Protein AF-A0A4P8HQY8-F1 (afdb_monomer_lite)

pLDDT: mean 82.95, std 13.56, range [46.84, 96.19]

Organism: NCBI:txid864828

Secondary structure (DSSP, 8-state):
--HHHHTT-EEEEE-HHHHHH-TT--SSPEEEEEEEEEEETTTTEEEEEEEEESSSS---EEEEEEGGGEEEEE-

Sequence (75 aa):
MTEEKARLYKKARFTEEARGLEPGFPDGLVRVKFLAMMWNAYHRVHEPVFSVYRTDRSGDFVGTFFARSLRDFAQ

Foldseek 3Di:
DDCVVLVQWWKWAFDPVLCVVDPPQARDIKIWHWDDFDQDPVVRDTFTKIFIANDSPDPHTDGIDTCNRIDDGHD

Structure (mmCIF, N/CA/C/O backbone):
data_AF-A0A4P8HQY8-F1
#
_entry.id   AF-A0A4P8HQY8-F1
#
loop_
_atom_site.group_PDB
_atom_site.id
_atom_site.type_symbol
_atom_site.label_atom_id
_atom_site.label_alt_id
_atom_site.label_comp_id
_atom_site.label_asym_id
_atom_site.label_entity_id
_atom_site.label_seq_id
_atom_site.pdbx_PDB_ins_code
_atom_site.Cartn_x
_atom_site.Cartn_y
_atom_site.Cartn_z
_atom_site.occupancy
_atom_site.B_iso_or_equiv
_atom_site.auth_seq_id
_atom_site.auth_comp_id
_atom_site.auth_asym_id
_atom_site.auth_atom_id
_atom_site.pdbx_PDB_model_num
ATOM 1 N N . MET A 1 1 ? -2.763 1.399 21.709 1.00 50.69 1 MET A N 1
ATOM 2 C CA . MET A 1 1 ? -1.697 1.580 20.697 1.00 50.69 1 MET A CA 1
ATOM 3 C C . MET A 1 1 ? -1.103 2.959 20.920 1.00 50.69 1 MET A C 1
ATOM 5 O O . MET A 1 1 ? -1.830 3.925 20.760 1.00 50.69 1 MET A O 1
ATOM 9 N N . THR A 1 2 ? 0.139 3.042 21.397 1.00 46.84 2 THR A N 1
ATOM 10 C CA . THR A 1 2 ? 0.817 4.301 21.749 1.00 46.84 2 THR A CA 1
ATOM 11 C C . THR A 1 2 ? 1.086 5.154 20.506 1.00 46.84 2 THR A C 1
ATOM 13 O O . THR A 1 2 ? 1.461 4.624 19.458 1.00 46.84 2 THR A O 1
ATOM 16 N N . GLU A 1 3 ? 0.874 6.467 20.618 1.00 53.41 3 GLU A N 1
ATOM 17 C CA . GLU A 1 3 ? 0.937 7.468 19.537 1.00 53.41 3 GLU A CA 1
ATOM 18 C C . GLU A 1 3 ? 2.237 7.435 18.714 1.00 53.41 3 GLU A C 1
ATOM 20 O O . GLU A 1 3 ? 2.232 7.763 17.529 1.00 53.41 3 GLU A O 1
ATOM 25 N N . GLU A 1 4 ? 3.342 6.949 19.284 1.00 50.56 4 GLU A N 1
ATOM 26 C CA . GLU A 1 4 ? 4.607 6.749 18.564 1.00 50.56 4 GLU A CA 1
ATOM 27 C C . GLU A 1 4 ? 4.500 5.771 17.393 1.00 50.56 4 GLU A C 1
ATOM 29 O O . GLU A 1 4 ? 5.117 5.991 16.351 1.00 50.56 4 GLU A O 1
ATOM 34 N N . LYS A 1 5 ? 3.680 4.716 17.505 1.00 47.03 5 LYS A N 1
ATOM 35 C CA . LYS A 1 5 ? 3.472 3.801 16.375 1.00 47.03 5 LYS A CA 1
ATOM 36 C C . LYS A 1 5 ? 2.690 4.477 15.258 1.00 47.03 5 LYS A C 1
ATOM 38 O O . LYS A 1 5 ? 2.944 4.149 14.108 1.00 47.03 5 LYS A O 1
ATOM 43 N N . ALA A 1 6 ? 1.787 5.411 15.564 1.00 50.94 6 ALA A N 1
ATOM 44 C CA . ALA A 1 6 ? 1.003 6.122 14.555 1.00 50.94 6 ALA A CA 1
ATOM 45 C C . ALA A 1 6 ? 1.882 7.010 13.655 1.00 50.94 6 ALA A C 1
ATOM 47 O O . ALA A 1 6 ? 1.617 7.083 12.462 1.00 50.94 6 ALA A O 1
ATOM 48 N N . ARG A 1 7 ? 2.982 7.576 14.181 1.00 53.03 7 ARG A N 1
ATOM 49 C CA . ARG A 1 7 ? 3.931 8.412 13.415 1.00 53.03 7 ARG A CA 1
ATOM 50 C C . ARG A 1 7 ? 4.716 7.669 12.324 1.00 53.03 7 ARG A C 1
ATOM 52 O O . ARG A 1 7 ? 5.250 8.308 11.425 1.00 53.03 7 ARG A O 1
ATOM 59 N N . LEU A 1 8 ? 4.806 6.337 12.388 1.00 67.81 8 LEU A N 1
ATOM 60 C CA . LEU A 1 8 ? 5.514 5.525 11.383 1.00 67.81 8 LEU A CA 1
ATOM 61 C C . LEU A 1 8 ? 4.656 5.171 10.168 1.00 67.81 8 LEU A C 1
ATOM 63 O O . LEU A 1 8 ? 5.190 4.729 9.148 1.00 67.81 8 LEU A O 1
ATOM 67 N N . TYR A 1 9 ? 3.339 5.318 10.283 1.00 74.50 9 TYR A N 1
ATOM 68 C CA . TYR A 1 9 ? 2.436 5.005 9.193 1.00 74.50 9 TYR A CA 1
ATOM 69 C C . TYR A 1 9 ? 2.036 6.280 8.468 1.00 74.50 9 TYR A C 1
ATOM 71 O O . TYR A 1 9 ? 1.638 7.256 9.092 1.00 74.50 9 TYR A O 1
ATOM 79 N N . LYS A 1 10 ? 2.101 6.242 7.140 1.00 86.62 10 LYS A N 1
ATOM 80 C CA . LYS A 1 10 ? 1.476 7.254 6.289 1.00 86.62 10 LYS A CA 1
ATOM 81 C C . LYS A 1 10 ? 0.050 6.823 5.974 1.00 86.62 10 LYS A C 1
ATOM 83 O O . LYS A 1 10 ? -0.322 5.663 6.175 1.00 86.62 10 LYS A O 1
ATOM 88 N N . LYS A 1 11 ? -0.746 7.738 5.443 1.00 89.81 11 LYS A N 1
ATOM 89 C CA . LYS A 1 11 ? -2.055 7.429 4.870 1.00 89.81 11 LYS A CA 1
ATOM 90 C C . LYS A 1 11 ? -1.957 7.484 3.356 1.00 89.81 11 LYS A C 1
ATOM 92 O O . LYS A 1 11 ? -1.206 8.291 2.825 1.00 89.81 11 LYS A O 1
ATOM 97 N N . ALA A 1 12 ? -2.688 6.616 2.674 1.00 91.94 12 ALA A N 1
ATOM 98 C CA . ALA A 1 12 ? -2.769 6.606 1.220 1.00 91.94 12 ALA A CA 1
ATOM 99 C C . ALA A 1 12 ? -4.157 6.137 0.775 1.00 91.94 12 ALA A C 1
ATOM 101 O O . ALA A 1 12 ? -5.000 5.765 1.594 1.00 91.94 12 ALA A O 1
ATOM 102 N N . ARG A 1 13 ? -4.394 6.136 -0.531 1.00 92.19 13 ARG A N 1
ATOM 103 C CA . ARG A 1 13 ? -5.559 5.514 -1.171 1.00 92.19 13 ARG A CA 1
ATOM 104 C C . ARG A 1 13 ? -5.091 4.651 -2.328 1.00 92.19 13 ARG A C 1
ATOM 106 O O . ARG A 1 13 ? -4.079 4.974 -2.941 1.00 92.19 13 ARG A O 1
ATOM 113 N N . PHE A 1 14 ? -5.836 3.605 -2.661 1.00 91.50 14 PHE A N 1
ATOM 114 C CA . PHE A 1 14 ? -5.595 2.881 -3.907 1.00 91.50 14 PHE A CA 1
ATOM 115 C C . PHE A 1 14 ? -5.943 3.753 -5.119 1.00 91.50 14 PHE A C 1
ATOM 117 O O . PHE A 1 14 ? -6.887 4.550 -5.076 1.00 91.50 14 PHE A O 1
ATOM 124 N N . THR A 1 15 ? -5.172 3.614 -6.198 1.00 89.94 15 THR A N 1
ATOM 125 C CA . THR A 1 15 ? -5.509 4.223 -7.491 1.00 89.94 15 THR A CA 1
ATOM 126 C C . THR A 1 15 ? -6.742 3.548 -8.097 1.00 89.94 15 THR A C 1
ATOM 128 O O . THR A 1 15 ? -7.095 2.426 -7.738 1.00 89.94 15 THR A O 1
ATOM 131 N N . GLU A 1 16 ? -7.424 4.227 -9.022 1.00 87.56 16 GLU A N 1
ATOM 132 C CA . GLU A 1 16 ? -8.565 3.636 -9.741 1.00 87.56 16 GLU A CA 1
ATOM 133 C C . GLU A 1 16 ? -8.167 2.383 -10.516 1.00 87.56 16 GLU A C 1
ATOM 135 O O . GLU A 1 16 ? -8.878 1.387 -10.454 1.00 87.56 16 GLU A O 1
ATOM 140 N N . GLU A 1 17 ? -6.994 2.411 -11.148 1.00 86.38 17 GLU A N 1
ATOM 141 C CA . GLU A 1 17 ? -6.413 1.252 -11.821 1.00 86.38 17 GLU A CA 1
ATOM 142 C C . GLU A 1 17 ? -6.222 0.082 -10.849 1.00 86.38 17 GLU A C 1
ATOM 144 O O . GLU A 1 17 ? -6.710 -1.011 -11.114 1.00 86.38 17 GLU A O 1
ATOM 149 N N . ALA A 1 18 ? -5.609 0.315 -9.680 1.00 84.56 18 ALA A N 1
ATOM 150 C CA . ALA A 1 18 ? -5.413 -0.735 -8.683 1.00 84.56 18 ALA A CA 1
ATOM 151 C C . ALA A 1 18 ? -6.742 -1.304 -8.157 1.00 84.56 18 ALA A C 1
ATOM 153 O O . ALA A 1 18 ? -6.846 -2.508 -7.950 1.00 84.56 18 ALA A O 1
ATOM 154 N N . ARG A 1 19 ? -7.773 -0.465 -7.984 1.00 82.19 19 ARG A N 1
ATOM 155 C CA . ARG A 1 19 ? -9.118 -0.921 -7.586 1.00 82.19 19 ARG A CA 1
ATOM 156 C C . ARG A 1 19 ? -9.833 -1.714 -8.678 1.00 82.19 19 ARG A C 1
ATOM 158 O O . ARG A 1 19 ? -10.631 -2.584 -8.357 1.00 82.19 19 ARG A O 1
ATOM 165 N N . GLY A 1 20 ? -9.554 -1.429 -9.949 1.00 79.00 20 GLY A N 1
ATOM 166 C CA . GLY A 1 20 ? -10.112 -2.176 -11.077 1.00 79.00 20 GLY A CA 1
ATOM 167 C C . GLY A 1 20 ? -9.575 -3.605 -11.196 1.00 79.00 20 GLY A C 1
ATOM 168 O O . GLY A 1 20 ? -10.200 -4.426 -11.862 1.00 79.00 20 GLY A O 1
ATOM 169 N N . LEU A 1 21 ? -8.442 -3.910 -10.552 1.00 75.69 21 LEU A N 1
ATOM 170 C CA . LEU A 1 21 ? -7.796 -5.223 -10.620 1.00 75.69 21 LEU A CA 1
ATOM 171 C C . LEU A 1 21 ? -8.391 -6.247 -9.649 1.00 75.69 21 LEU A C 1
ATOM 173 O O . LEU A 1 21 ? -8.364 -7.437 -9.954 1.00 75.69 21 LEU A O 1
ATOM 177 N N . GLU A 1 22 ? -8.925 -5.819 -8.501 1.00 69.00 22 GLU A N 1
ATOM 178 C CA . GLU A 1 22 ? -9.459 -6.745 -7.500 1.00 69.00 22 GLU A CA 1
ATOM 179 C C . GLU A 1 22 ? -10.704 -6.182 -6.788 1.00 69.00 22 GLU A C 1
ATOM 181 O O . GLU A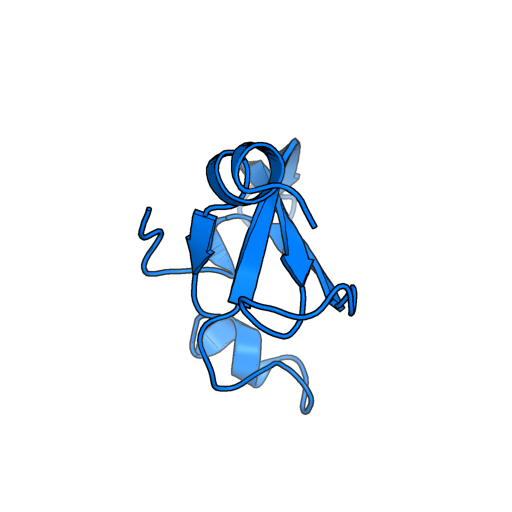 1 22 ? -10.611 -5.190 -6.052 1.00 69.00 22 GLU A O 1
ATOM 186 N N . PRO A 1 23 ? -11.882 -6.818 -6.951 1.00 65.25 23 PRO A N 1
ATOM 187 C CA . PRO A 1 23 ? -13.062 -6.468 -6.174 1.00 65.25 23 PRO A CA 1
ATOM 188 C C . PRO A 1 23 ? -12.832 -6.852 -4.705 1.00 65.25 23 PRO A C 1
ATOM 190 O O . PRO A 1 23 ? -12.869 -8.023 -4.338 1.00 65.25 23 PRO A O 1
ATOM 193 N N . GLY 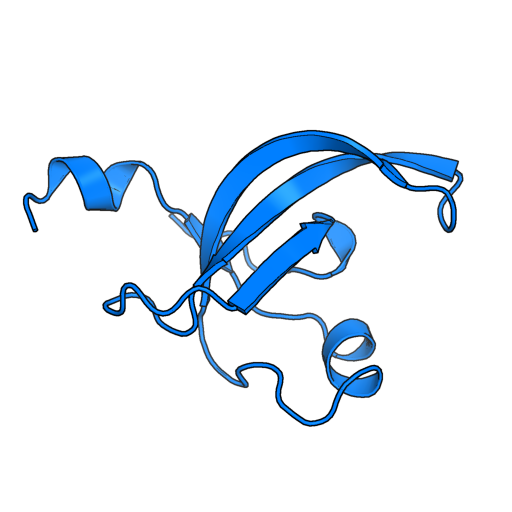A 1 24 ? -12.573 -5.854 -3.860 1.00 73.06 24 GLY A N 1
ATOM 194 C CA . GLY A 1 24 ? -12.279 -6.054 -2.436 1.00 73.06 24 GLY A CA 1
ATOM 195 C C . GLY A 1 24 ? -11.271 -5.068 -1.849 1.00 73.06 24 GLY A C 1
ATOM 196 O O . GLY A 1 24 ? -11.086 -5.037 -0.627 1.00 73.06 24 GLY A O 1
ATOM 197 N N . PHE A 1 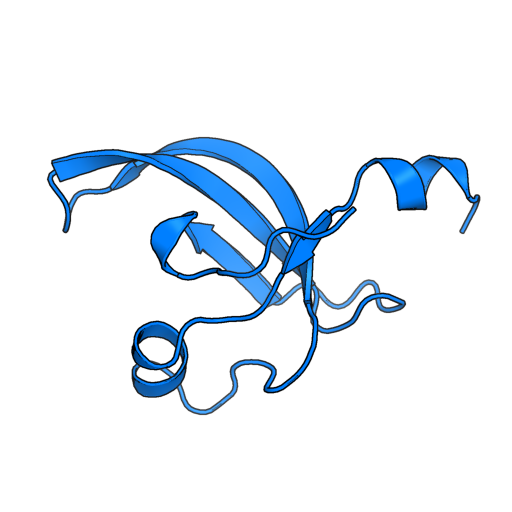25 ? -10.631 -4.242 -2.682 1.00 81.88 25 PHE A N 1
ATOM 198 C CA . PHE A 1 25 ? -9.751 -3.195 -2.174 1.00 81.88 25 PHE A CA 1
ATOM 199 C C . PHE A 1 25 ? -10.530 -2.134 -1.388 1.00 81.88 25 PHE A C 1
ATOM 201 O O . PHE A 1 25 ? -11.633 -1.759 -1.778 1.00 81.88 25 PHE A O 1
ATOM 208 N N . PRO A 1 26 ? -9.970 -1.632 -0.272 1.00 81.56 26 PRO A N 1
ATOM 209 C CA . PRO A 1 26 ? -10.599 -0.572 0.500 1.00 81.56 26 PRO A CA 1
ATOM 210 C C . PRO A 1 26 ? -10.865 0.675 -0.356 1.00 81.56 26 PRO A C 1
ATOM 212 O O . PRO A 1 26 ? -9.946 1.236 -0.954 1.00 81.56 26 PRO A O 1
ATOM 215 N N . ASP A 1 27 ? -12.105 1.166 -0.335 1.00 79.31 27 ASP A N 1
ATOM 216 C CA . ASP A 1 27 ? -12.498 2.404 -1.027 1.00 79.31 27 ASP A CA 1
ATOM 217 C C . ASP A 1 27 ? -11.998 3.682 -0.321 1.00 79.31 27 ASP A C 1
ATOM 219 O O . ASP A 1 27 ? -11.961 4.776 -0.897 1.00 79.31 27 ASP A O 1
ATOM 223 N N . GLY A 1 28 ? -11.610 3.549 0.950 1.00 84.94 28 GLY A N 1
ATOM 224 C CA . GLY A 1 28 ? -11.243 4.641 1.847 1.00 84.94 28 GLY A CA 1
ATOM 225 C C . GLY A 1 28 ? -9.742 4.914 1.971 1.00 84.94 28 GLY A C 1
ATOM 226 O O . GLY A 1 28 ? -8.910 4.404 1.224 1.00 84.94 28 GLY A O 1
ATOM 227 N N . LEU A 1 29 ? -9.397 5.757 2.951 1.00 89.25 29 LEU A N 1
ATOM 228 C CA . LEU A 1 29 ? -8.009 5.942 3.372 1.00 89.25 29 LEU A CA 1
ATOM 229 C C . LEU A 1 29 ? -7.492 4.652 4.006 1.00 89.25 29 LEU A C 1
ATOM 231 O O . LEU A 1 29 ? -8.067 4.148 4.972 1.00 89.25 29 LEU A O 1
ATOM 235 N N . VAL A 1 30 ? -6.369 4.175 3.491 1.00 90.06 30 VAL A N 1
ATOM 236 C CA . VAL A 1 30 ? -5.618 3.059 4.049 1.00 90.06 30 VAL A CA 1
ATOM 237 C C . VAL A 1 30 ? -4.405 3.570 4.797 1.00 90.06 30 VAL A C 1
ATOM 239 O O . VAL A 1 30 ? -3.850 4.632 4.499 1.00 90.06 30 VAL A O 1
ATOM 242 N N . ARG A 1 31 ? -3.968 2.788 5.775 1.00 91.06 31 ARG A N 1
ATOM 243 C CA . ARG A 1 31 ? -2.719 3.040 6.481 1.00 91.06 31 ARG A CA 1
ATOM 244 C C . ARG A 1 31 ? -1.604 2.287 5.784 1.00 91.06 31 ARG A C 1
ATOM 246 O O . ARG A 1 31 ? -1.771 1.113 5.465 1.00 91.06 31 ARG A O 1
ATOM 253 N N . VAL A 1 32 ? -0.468 2.936 5.573 1.00 91.25 32 VAL A N 1
ATOM 254 C CA . VAL A 1 32 ? 0.655 2.353 4.840 1.00 91.25 32 VAL A CA 1
ATOM 255 C C . VAL A 1 32 ? 1.957 2.497 5.609 1.00 91.25 32 VAL A C 1
ATOM 257 O O . VAL A 1 32 ? 2.204 3.507 6.267 1.00 91.25 32 VAL A O 1
ATOM 260 N N . LYS A 1 33 ? 2.809 1.478 5.526 1.00 90.75 33 LYS A N 1
ATOM 261 C CA . LYS A 1 33 ? 4.150 1.470 6.114 1.00 90.75 33 LYS A CA 1
ATOM 262 C C . LYS A 1 33 ? 5.157 1.104 5.042 1.00 90.75 33 LYS A C 1
ATOM 264 O O . LYS A 1 33 ? 4.981 0.087 4.379 1.00 90.75 33 LYS A O 1
ATOM 269 N N . PHE A 1 34 ? 6.203 1.911 4.884 1.00 91.06 34 PHE A N 1
ATOM 270 C CA . PHE A 1 34 ? 7.298 1.562 3.981 1.00 91.06 34 PHE A CA 1
ATOM 271 C C . PHE A 1 34 ? 7.926 0.235 4.420 1.00 91.06 34 PHE A C 1
ATOM 273 O O . PHE A 1 34 ? 8.240 0.060 5.600 1.00 91.06 34 PHE A O 1
ATOM 280 N N . LEU A 1 35 ? 8.071 -0.685 3.470 1.00 91.38 35 LEU A N 1
ATOM 281 C CA . LEU A 1 35 ? 8.662 -1.997 3.691 1.00 91.38 35 LEU A CA 1
ATOM 282 C C . LEU A 1 35 ? 10.082 -2.050 3.122 1.00 91.38 35 LEU A C 1
ATOM 284 O O . LEU A 1 35 ? 11.026 -2.283 3.870 1.00 91.38 35 LEU A O 1
ATOM 288 N N . ALA A 1 36 ? 10.228 -1.832 1.814 1.00 93.38 36 ALA A N 1
ATOM 289 C CA . ALA A 1 36 ? 11.503 -1.916 1.105 1.00 93.38 36 ALA A CA 1
ATOM 290 C C . ALA A 1 36 ? 11.429 -1.229 -0.268 1.00 93.38 36 ALA A C 1
ATOM 292 O O . ALA A 1 36 ? 10.347 -0.902 -0.751 1.00 93.38 36 ALA A O 1
ATOM 293 N N . MET A 1 37 ? 12.580 -1.057 -0.918 1.00 95.94 37 MET A N 1
ATOM 294 C CA . MET A 1 37 ? 12.657 -0.802 -2.360 1.00 95.94 37 MET A CA 1
ATOM 295 C C . MET A 1 37 ? 12.720 -2.142 -3.095 1.00 95.94 37 MET A C 1
ATOM 297 O O . MET A 1 37 ? 13.560 -2.974 -2.758 1.00 95.94 37 MET A O 1
ATOM 301 N N . MET A 1 38 ? 11.862 -2.355 -4.093 1.00 96.06 38 MET A N 1
ATOM 302 C CA . MET A 1 38 ? 11.835 -3.596 -4.877 1.00 96.06 38 MET A CA 1
ATOM 303 C C . MET A 1 38 ? 11.729 -3.303 -6.376 1.00 96.06 38 MET A C 1
ATOM 305 O O . MET A 1 38 ? 11.243 -2.249 -6.783 1.00 96.06 38 MET A O 1
ATOM 309 N N . TRP A 1 39 ? 12.191 -4.241 -7.206 1.00 96.19 39 TRP A N 1
ATOM 310 C CA . TRP A 1 39 ? 12.043 -4.168 -8.660 1.00 96.19 39 TRP A CA 1
ATOM 311 C C . TRP A 1 39 ? 10.597 -4.467 -9.073 1.00 96.19 39 TRP A C 1
ATOM 313 O O . TRP A 1 39 ? 10.104 -5.576 -8.865 1.00 96.19 39 TRP A O 1
ATOM 323 N N . ASN A 1 40 ? 9.927 -3.495 -9.688 1.00 93.38 40 ASN A N 1
ATOM 324 C CA . ASN A 1 40 ? 8.639 -3.688 -10.335 1.00 93.38 40 ASN A CA 1
ATOM 325 C C . ASN A 1 40 ? 8.864 -4.172 -11.772 1.00 93.38 40 ASN A C 1
ATOM 327 O O . ASN A 1 40 ? 9.276 -3.404 -12.644 1.00 93.38 40 ASN A O 1
ATOM 331 N N . ALA A 1 41 ? 8.577 -5.450 -12.023 1.00 93.62 41 ALA A N 1
ATOM 332 C CA . ALA A 1 41 ? 8.783 -6.068 -13.329 1.00 93.62 41 ALA A CA 1
ATOM 333 C C . ALA A 1 41 ? 7.885 -5.480 -14.431 1.00 93.62 41 ALA A C 1
ATOM 335 O O . ALA A 1 41 ? 8.333 -5.371 -15.571 1.00 93.62 41 ALA A O 1
ATOM 336 N N . TYR A 1 42 ? 6.660 -5.060 -14.096 1.00 89.81 42 TYR A N 1
ATOM 337 C CA . TYR A 1 42 ? 5.705 -4.516 -15.065 1.00 89.81 42 TYR A CA 1
ATOM 338 C C . TYR A 1 42 ? 6.156 -3.149 -15.592 1.00 89.81 42 TYR A C 1
ATOM 340 O O . TYR A 1 42 ? 6.193 -2.917 -16.797 1.00 89.81 42 TYR A O 1
ATOM 348 N N . HIS A 1 43 ? 6.593 -2.264 -14.694 1.00 90.50 43 HIS A N 1
ATOM 349 C CA . HIS A 1 43 ? 7.080 -0.929 -15.062 1.00 90.50 43 HIS A CA 1
ATOM 350 C C . HIS A 1 43 ? 8.593 -0.854 -15.299 1.00 90.50 43 HIS A C 1
ATOM 352 O O . HIS A 1 43 ? 9.100 0.209 -15.654 1.00 90.50 43 HIS A O 1
ATOM 358 N N . ARG A 1 44 ? 9.317 -1.964 -15.106 1.00 95.12 44 ARG A N 1
ATOM 359 C CA . ARG A 1 44 ? 10.777 -2.075 -15.255 1.00 95.12 44 ARG A CA 1
ATOM 360 C C . ARG A 1 44 ? 11.539 -0.987 -14.486 1.00 95.12 44 ARG A C 1
ATOM 362 O O . ARG A 1 44 ? 12.438 -0.344 -15.026 1.00 95.12 44 ARG A O 1
ATOM 369 N N . VAL A 1 45 ? 11.173 -0.778 -13.223 1.00 95.50 45 VAL A N 1
ATOM 370 C CA . VAL A 1 45 ? 11.769 0.247 -12.351 1.00 95.50 45 VAL A CA 1
ATOM 371 C C . VAL A 1 45 ? 11.861 -0.248 -10.908 1.00 95.50 45 VAL A C 1
ATOM 373 O O . VAL A 1 45 ? 11.036 -1.044 -10.472 1.00 95.50 45 VAL A O 1
ATOM 376 N N . HIS A 1 46 ? 12.851 0.227 -10.147 1.00 94.25 46 HIS A N 1
ATOM 377 C CA . HIS A 1 46 ? 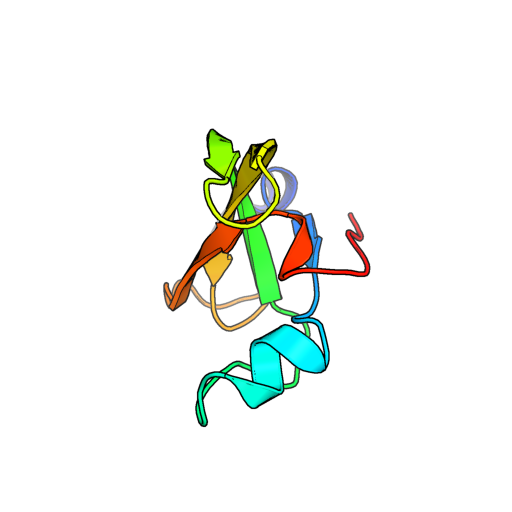12.850 0.058 -8.692 1.00 94.25 46 HIS A CA 1
ATOM 378 C C . HIS A 1 46 ? 11.926 1.091 -8.056 1.00 94.25 46 HIS A C 1
ATOM 380 O O . HIS A 1 46 ? 12.098 2.290 -8.276 1.00 94.25 46 HIS A O 1
ATOM 386 N N . GLU A 1 47 ? 10.984 0.649 -7.232 1.00 94.50 47 GLU A N 1
ATOM 387 C CA . GLU A 1 47 ? 10.092 1.556 -6.517 1.00 94.50 47 GLU A CA 1
ATOM 388 C C . GLU A 1 47 ? 9.791 1.071 -5.089 1.00 94.50 47 GLU A C 1
ATOM 390 O O . GLU A 1 47 ? 10.006 -0.105 -4.766 1.00 94.50 47 GLU A O 1
ATOM 395 N N . PRO A 1 48 ? 9.324 1.972 -4.206 1.00 94.31 48 PRO A N 1
ATOM 396 C CA . PRO A 1 48 ? 8.958 1.607 -2.847 1.00 94.31 48 PRO A CA 1
ATOM 397 C C . PRO A 1 48 ? 7.798 0.609 -2.816 1.00 94.31 48 PRO A C 1
ATOM 399 O O . PRO A 1 48 ? 6.825 0.746 -3.556 1.00 94.31 48 PRO A O 1
ATOM 402 N N . VAL A 1 49 ? 7.867 -0.339 -1.889 1.00 93.94 49 VAL A N 1
ATOM 403 C CA . VAL A 1 49 ? 6.772 -1.233 -1.515 1.00 93.94 49 VAL A CA 1
ATOM 404 C C . VAL A 1 49 ? 6.291 -0.866 -0.122 1.00 93.94 49 VAL A C 1
ATOM 406 O O . VAL A 1 49 ? 7.087 -0.607 0.786 1.00 93.94 49 VAL A O 1
ATOM 409 N N . PHE A 1 50 ? 4.975 -0.864 0.049 1.00 93.50 50 PHE A N 1
ATOM 410 C CA . PHE A 1 50 ? 4.313 -0.530 1.297 1.00 93.50 50 PHE A CA 1
ATOM 411 C C . PHE A 1 50 ? 3.447 -1.682 1.787 1.00 93.50 50 PHE A C 1
ATOM 413 O O . PHE A 1 50 ? 2.665 -2.245 1.027 1.00 93.50 50 PHE A O 1
ATOM 420 N N . SER A 1 51 ? 3.533 -1.985 3.080 1.00 92.88 51 SER A N 1
ATOM 421 C CA . SER A 1 51 ? 2.519 -2.775 3.779 1.00 92.88 51 SER A CA 1
ATOM 422 C C . SER A 1 51 ? 1.276 -1.915 3.984 1.00 92.88 51 SER A C 1
ATOM 424 O O . SER A 1 51 ? 1.382 -0.821 4.540 1.00 92.88 51 SER A O 1
ATOM 426 N N . VAL A 1 52 ? 0.116 -2.406 3.556 1.00 91.56 52 VAL A N 1
ATOM 427 C CA . VAL A 1 52 ? -1.166 -1.696 3.580 1.00 91.56 52 VAL A CA 1
ATOM 428 C C . VAL A 1 52 ? -2.110 -2.347 4.585 1.00 91.56 52 VAL A C 1
ATOM 430 O O . VAL A 1 52 ? -2.229 -3.572 4.645 1.00 91.56 52 VAL A O 1
ATOM 433 N N . TYR A 1 53 ? -2.801 -1.513 5.357 1.00 90.69 53 TYR A N 1
ATOM 434 C CA . TYR A 1 53 ? -3.803 -1.910 6.339 1.00 90.69 53 TYR A CA 1
ATOM 435 C C . TYR A 1 53 ? -5.132 -1.228 6.026 1.00 90.69 53 TYR A C 1
ATOM 437 O O . TYR A 1 53 ? -5.159 -0.070 5.599 1.00 90.69 53 TYR A O 1
ATOM 445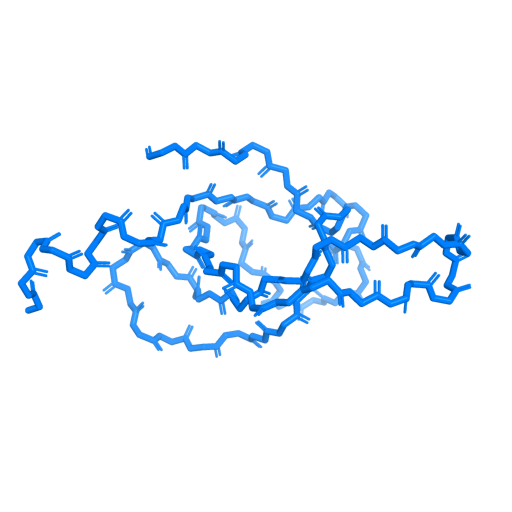 N N . ARG A 1 54 ? -6.230 -1.954 6.247 1.00 86.88 54 ARG A N 1
ATOM 446 C CA . ARG A 1 54 ? -7.563 -1.633 5.719 1.00 86.88 54 ARG A CA 1
ATOM 447 C C . ARG A 1 54 ? -8.068 -0.252 6.127 1.00 86.88 54 ARG A C 1
ATOM 449 O O . ARG A 1 54 ? -8.752 0.390 5.339 1.00 86.88 54 ARG A O 1
ATOM 456 N N . THR A 1 55 ? -7.734 0.207 7.332 1.00 79.75 55 THR A N 1
ATOM 457 C CA . THR A 1 55 ? -8.108 1.541 7.824 1.00 79.75 55 THR A CA 1
ATOM 458 C C . THR A 1 55 ? -6.962 2.211 8.581 1.00 79.75 55 THR A C 1
ATOM 460 O O . THR A 1 55 ? -5.955 1.584 8.918 1.00 79.75 55 THR A O 1
ATOM 463 N N . ASP A 1 56 ? -7.130 3.497 8.893 1.00 71.06 56 ASP A N 1
ATOM 464 C CA . ASP A 1 56 ? -6.190 4.296 9.688 1.00 71.06 56 ASP A CA 1
ATOM 465 C C . ASP A 1 56 ? -6.083 3.857 11.161 1.00 71.06 56 ASP A C 1
ATOM 467 O O . ASP A 1 56 ? -5.091 4.164 11.823 1.00 71.06 56 ASP A O 1
ATOM 471 N N . ARG A 1 57 ? -7.072 3.107 11.661 1.00 68.38 57 ARG A N 1
ATOM 472 C CA . ARG A 1 57 ? -7.160 2.655 13.061 1.00 68.38 57 ARG A CA 1
ATOM 473 C C . ARG A 1 57 ? -7.019 1.144 13.246 1.00 68.38 57 ARG A C 1
ATOM 475 O O . ARG A 1 57 ? -6.727 0.709 14.357 1.00 68.38 57 ARG A O 1
ATOM 482 N N . SER A 1 58 ? -7.227 0.344 12.199 1.00 68.06 58 SER A N 1
ATOM 483 C CA . SER A 1 58 ? -7.201 -1.123 12.287 1.00 68.06 58 SER A CA 1
ATOM 484 C C . SER A 1 58 ? -5.804 -1.709 12.072 1.00 68.06 58 SER A C 1
ATOM 486 O O . SER A 1 58 ? -4.951 -1.154 11.371 1.00 68.06 58 SER A O 1
ATOM 488 N N . GLY A 1 59 ? -5.567 -2.862 12.699 1.00 74.00 59 GLY A N 1
ATOM 489 C CA . GLY A 1 59 ? -4.404 -3.717 12.449 1.00 74.00 59 GLY A CA 1
ATOM 490 C C . GLY A 1 59 ? -4.590 -4.663 11.261 1.00 74.00 59 GLY A C 1
ATOM 491 O O . GLY A 1 59 ? -3.708 -5.482 11.015 1.00 74.00 59 GLY A O 1
ATOM 492 N N . ASP A 1 60 ? -5.707 -4.551 10.540 1.00 86.62 60 ASP A N 1
ATOM 493 C CA . ASP A 1 60 ? -6.127 -5.499 9.512 1.00 86.62 60 ASP A CA 1
ATOM 494 C C . ASP A 1 60 ? -5.240 -5.352 8.280 1.00 86.62 60 ASP A C 1
ATOM 496 O O . ASP A 1 60 ? -5.393 -4.424 7.480 1.00 86.62 60 ASP A O 1
ATOM 500 N N . PHE A 1 61 ? -4.270 -6.251 8.162 1.00 88.62 61 PHE A N 1
ATOM 501 C CA . PHE A 1 61 ? -3.335 -6.276 7.052 1.00 88.62 61 PHE A CA 1
ATOM 502 C C . PHE A 1 61 ? -4.049 -6.694 5.764 1.00 88.62 61 PHE A C 1
ATOM 504 O O . PHE A 1 61 ? -4.730 -7.714 5.725 1.00 88.62 61 PHE A O 1
ATOM 511 N N . VAL A 1 62 ? -3.893 -5.883 4.719 1.00 89.25 62 VAL A N 1
ATOM 512 C CA . VAL A 1 62 ? -4.468 -6.130 3.390 1.00 89.25 62 VAL A CA 1
ATOM 513 C C . VAL A 1 62 ? -3.444 -6.821 2.503 1.00 89.25 62 VAL A C 1
ATOM 515 O O . VAL A 1 62 ? -3.764 -7.785 1.821 1.00 89.25 62 VAL A O 1
ATOM 518 N N . GLY A 1 63 ? -2.205 -6.330 2.514 1.00 91.44 63 GLY A N 1
ATOM 519 C CA . GLY A 1 63 ? -1.158 -6.832 1.635 1.00 91.44 63 GLY A CA 1
ATOM 520 C C . GLY A 1 63 ? -0.010 -5.848 1.469 1.00 91.44 63 GLY A C 1
ATOM 521 O O . GLY A 1 63 ? 0.054 -4.808 2.128 1.00 91.44 63 GLY A O 1
ATOM 522 N N . THR A 1 64 ? 0.910 -6.187 0.573 1.00 93.19 64 THR A N 1
ATOM 523 C CA . THR A 1 64 ? 2.029 -5.330 0.173 1.00 93.19 64 THR A CA 1
ATOM 524 C C . THR A 1 64 ? 1.853 -4.858 -1.255 1.00 93.19 64 THR A C 1
ATOM 526 O O . THR A 1 64 ? 1.644 -5.676 -2.147 1.00 93.19 64 THR A O 1
ATOM 529 N N . PHE A 1 65 ? 1.996 -3.557 -1.472 1.00 93.25 65 PHE A N 1
ATOM 530 C CA . PHE A 1 65 ? 1.731 -2.931 -2.760 1.00 93.25 65 PHE A CA 1
ATOM 531 C C . PHE A 1 65 ? 2.862 -1.988 -3.148 1.00 93.25 65 PHE A C 1
ATOM 533 O O . PHE A 1 65 ? 3.447 -1.317 -2.293 1.00 93.25 65 PHE A O 1
ATOM 540 N N . PHE A 1 66 ? 3.162 -1.933 -4.443 1.00 94.25 66 PHE A N 1
ATOM 541 C CA . PHE A 1 66 ? 4.075 -0.943 -4.999 1.00 94.25 66 PHE A CA 1
ATOM 542 C C . PHE A 1 66 ? 3.499 0.471 -4.850 1.00 94.25 66 PHE A C 1
ATOM 544 O O . PHE A 1 66 ? 2.281 0.663 -4.827 1.00 94.25 66 PHE A O 1
ATOM 551 N N . ALA A 1 67 ? 4.378 1.470 -4.760 1.00 92.31 67 ALA A N 1
ATOM 552 C CA . ALA A 1 67 ? 4.011 2.872 -4.587 1.00 92.31 67 ALA A CA 1
ATOM 553 C C . ALA A 1 67 ? 3.002 3.350 -5.637 1.00 92.31 67 ALA A C 1
ATOM 555 O O . ALA A 1 67 ? 2.086 4.085 -5.291 1.00 92.31 67 ALA A O 1
ATOM 556 N N . ARG A 1 68 ? 3.133 2.903 -6.891 1.00 92.25 68 ARG A N 1
ATOM 557 C CA . ARG A 1 68 ? 2.225 3.258 -7.996 1.00 92.25 68 ARG A CA 1
ATOM 558 C C . ARG A 1 68 ? 0.790 2.766 -7.839 1.00 92.25 68 ARG A C 1
ATOM 560 O O . ARG A 1 68 ? -0.116 3.369 -8.406 1.00 92.25 68 ARG A O 1
ATOM 567 N N . SER A 1 69 ? 0.562 1.707 -7.068 1.00 91.12 69 SER A N 1
ATOM 568 C CA . SER A 1 69 ? -0.794 1.241 -6.750 1.00 91.12 69 SER A CA 1
ATOM 569 C C . SER A 1 69 ? -1.488 2.145 -5.723 1.00 91.12 69 SER A C 1
ATOM 571 O O . SER A 1 69 ? -2.671 1.961 -5.435 1.00 91.12 69 SER A O 1
ATOM 573 N N . LEU A 1 70 ? -0.760 3.117 -5.162 1.00 91.44 70 LEU A N 1
ATOM 574 C CA . LEU A 1 70 ? -1.197 4.014 -4.105 1.00 91.44 70 LEU A CA 1
ATOM 575 C C . LEU A 1 70 ? -1.060 5.481 -4.543 1.00 91.44 70 LEU A C 1
ATOM 577 O O . LEU A 1 70 ? -0.201 5.849 -5.341 1.00 91.44 70 LEU A O 1
ATOM 581 N N . ARG A 1 71 ? -1.899 6.349 -3.985 1.00 90.19 71 ARG A N 1
ATOM 582 C CA . ARG A 1 71 ? -1.845 7.803 -4.168 1.00 90.19 71 ARG A CA 1
ATOM 583 C C . ARG A 1 71 ? -2.121 8.541 -2.865 1.00 90.19 71 ARG A C 1
ATOM 585 O O . ARG A 1 71 ? -2.505 7.929 -1.867 1.00 90.19 71 ARG A O 1
ATOM 592 N N . ASP A 1 72 ? -1.948 9.859 -2.907 1.00 84.62 72 ASP A N 1
ATOM 593 C CA . ASP A 1 72 ? -2.295 10.779 -1.821 1.00 84.62 72 ASP A CA 1
ATOM 594 C C . ASP A 1 72 ? -1.599 10.420 -0.498 1.00 84.62 72 ASP A C 1
ATOM 596 O O . ASP A 1 72 ? -2.245 10.302 0.542 1.00 84.62 72 ASP A O 1
ATOM 600 N N . PHE A 1 73 ? -0.275 10.212 -0.552 1.00 79.69 73 PHE A N 1
ATOM 601 C CA . PHE A 1 73 ? 0.558 9.920 0.619 1.00 79.69 73 PHE A CA 1
ATOM 602 C C . PHE A 1 73 ? 0.552 11.098 1.609 1.00 79.69 73 PHE A C 1
ATOM 604 O O . PHE A 1 73 ? 1.439 11.951 1.579 1.00 79.69 73 PHE A O 1
ATOM 611 N N . ALA A 1 74 ? -0.445 11.141 2.487 1.00 71.50 74 ALA A N 1
ATOM 612 C CA . ALA A 1 74 ? -0.568 12.123 3.556 1.00 71.50 74 ALA A CA 1
ATOM 613 C C . ALA A 1 74 ? 0.145 11.633 4.828 1.00 71.50 74 ALA A C 1
ATOM 615 O O . ALA A 1 74 ? 0.218 10.425 5.087 1.00 71.50 74 ALA A O 1
ATOM 616 N N . GLN A 1 75 ? 0.684 12.577 5.605 1.00 56.31 75 GLN A N 1
ATOM 617 C CA . GLN A 1 75 ? 1.171 12.323 6.966 1.00 56.31 75 GLN A CA 1
ATOM 618 C C . GLN A 1 75 ? 0.006 12.208 7.954 1.00 56.31 75 GLN A C 1
ATOM 620 O O . GLN A 1 75 ? -0.999 12.935 7.786 1.00 56.31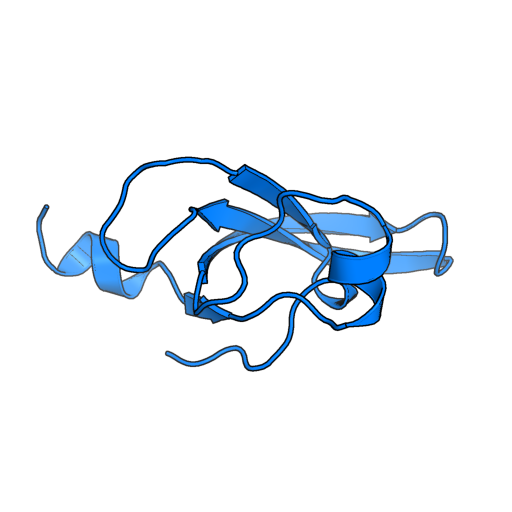 75 GLN A O 1
#

Radius of gyration: 12.27 Å; chains: 1; bounding box: 26×19×37 Å